Protein 3KP8 (pdb70)

B-factor: mean 19.56, std 5.84, range [10.47, 46.34]

Structure (mmCIF, N/CA/C/O backbone):
data_3KP8
#
_entry.id   3KP8
#
_cell.length_a   57.088
_cell.length_b   57.088
_cell.length_c   57.830
_cell.angle_alpha   90.00
_cell.angle_beta   90.00
_cell.angle_gamma   90.00
#
_symmetry.space_group_name_H-M   'P 42 21 2'
#
loop_
_entity.id
_entity.type
_entity.pdbx_description
1 polymer 'VKORC1/thioredoxin domain protein'
2 water water
#
loop_
_atom_site.group_PDB
_atom_site.id
_atom_site.type_symbol
_atom_site.label_atom_id
_atom_site.label_alt_id
_atom_site.label_comp_id
_atom_site.label_asym_id
_atom_site.label_entity_id
_atom_site.label_seq_id
_atom_site.pdbx_PDB_ins_code
_atom_site.Cartn_x
_atom_site.Cartn_y
_atom_site.Cartn_z
_atom_site.occupancy
_atom_site.B_iso_or_equiv
_atom_site.auth_seq_id
_atom_site.auth_comp_id
_atom_site.auth_asym_id
_atom_site.auth_atom_id
_atom_site.pdbx_PDB_model_num
ATOM 1 N N . SER A 1 1 ? 11.850 10.670 15.812 1.00 26.33 186 SER A N 1
ATOM 2 C CA . SER A 1 1 ? 11.802 11.607 14.655 1.00 25.77 186 SER A CA 1
ATOM 3 C C . SER A 1 1 ? 13.195 12.179 14.327 1.00 25.32 186 SER A C 1
ATOM 4 O O . SER A 1 1 ? 13.864 12.725 15.214 1.00 25.36 186 SER A O 1
ATOM 7 N N . PRO A 1 2 ? 13.645 12.052 13.060 1.00 24.68 187 PRO A N 1
ATOM 8 C CA . PRO A 1 2 ? 14.915 12.678 12.685 1.00 23.75 187 PRO A CA 1
ATOM 9 C C . PRO A 1 2 ? 14.896 14.191 12.856 1.00 22.57 187 PRO A C 1
ATOM 10 O O . PRO A 1 2 ? 15.894 14.758 13.308 1.00 22.45 187 PRO A O 1
ATOM 14 N N . LEU A 1 3 ? 13.782 14.839 12.503 1.00 20.90 188 LEU A N 1
ATOM 15 C CA . LEU A 1 3 ? 13.655 16.281 12.742 1.00 19.97 188 LEU A CA 1
ATOM 16 C C . LEU A 1 3 ? 13.784 16.562 14.233 1.00 18.66 188 LEU A C 1
ATOM 17 O O . LEU A 1 3 ? 14.528 17.447 14.619 1.00 18.42 188 LEU A O 1
ATOM 22 N N . ALA A 1 4 ? 13.068 15.798 15.055 1.00 18.22 189 ALA A N 1
ATOM 23 C CA . ALA A 1 4 ? 13.082 16.029 16.500 1.00 17.15 189 ALA A CA 1
ATOM 24 C C . ALA A 1 4 ? 14.477 15.883 17.103 1.00 16.79 189 ALA A C 1
ATOM 25 O O . ALA A 1 4 ? 14.891 16.723 17.893 1.00 16.75 189 ALA A O 1
ATOM 27 N N . VAL A 1 5 ? 15.196 14.828 16.724 1.00 16.88 190 VAL A N 1
ATOM 28 C CA . VAL A 1 5 ? 16.563 14.599 17.236 1.00 16.76 190 VAL A CA 1
ATOM 29 C C . VAL A 1 5 ? 17.528 15.675 16.743 1.00 16.30 190 VAL A C 1
ATOM 30 O O . VAL A 1 5 ? 18.322 16.212 17.518 1.00 16.80 190 VAL A O 1
ATOM 34 N N . GLY A 1 6 ? 17.450 15.997 15.456 1.00 16.07 191 GLY A N 1
ATOM 35 C CA . GLY A 1 6 ? 18.317 17.028 14.878 1.00 15.50 191 GLY A CA 1
ATOM 36 C C . GLY A 1 6 ? 18.083 18.395 15.495 1.00 14.89 191 GLY A C 1
ATOM 37 O O . GLY A 1 6 ? 19.032 19.102 15.858 1.00 14.72 191 GLY A O 1
ATOM 38 N N . LEU A 1 7 ? 16.811 18.764 15.626 1.00 14.03 192 LEU A N 1
ATOM 39 C CA . LEU A 1 7 ? 16.449 20.032 16.217 1.00 13.47 192 LEU A CA 1
ATOM 40 C C . LEU A 1 7 ? 16.864 20.076 17.689 1.00 13.41 192 LEU A C 1
ATOM 41 O O . LEU A 1 7 ? 17.368 21.098 18.156 1.00 13.32 192 LEU A O 1
ATOM 46 N N . ALA A 1 8 ? 16.626 18.982 18.419 1.00 13.52 193 ALA A N 1
ATOM 47 C CA . ALA A 1 8 ? 16.997 18.942 19.839 1.00 13.06 193 ALA A CA 1
ATOM 48 C C . ALA A 1 8 ? 18.498 19.161 20.035 1.00 13.25 193 ALA A C 1
ATOM 49 O O . ALA A 1 8 ? 18.908 19.976 20.876 1.00 13.83 193 ALA A O 1
ATOM 51 N N . ALA A 1 9 ? 19.312 18.464 19.239 1.00 13.50 194 ALA A N 1
ATOM 52 C CA . ALA A 1 9 ? 20.770 18.669 19.244 1.00 13.34 194 ALA A CA 1
ATOM 53 C C . ALA A 1 9 ? 21.126 20.120 18.947 1.00 13.64 194 ALA A C 1
ATOM 54 O O . ALA A 1 9 ? 21.970 20.705 19.603 1.00 13.93 194 ALA A O 1
ATOM 56 N N . HIS A 1 10 ? 20.469 20.700 17.948 1.00 13.92 195 HIS A N 1
ATOM 57 C CA . HIS A 1 10 ? 20.713 22.089 17.591 1.00 14.42 195 HIS A CA 1
ATOM 58 C C . HIS A 1 10 ? 20.379 23.061 18.722 1.00 14.25 195 HIS A C 1
ATOM 59 O O . HIS A 1 10 ? 21.175 23.940 19.047 1.00 14.07 195 HIS A O 1
ATOM 66 N N . LEU A 1 11 ? 19.212 22.879 19.339 1.00 13.88 196 LEU A N 1
ATOM 67 C CA . LEU A 1 11 ? 18.834 23.680 20.485 1.00 13.70 196 LEU A CA 1
ATOM 68 C C . LEU A 1 11 ? 19.864 23.540 21.613 1.00 13.80 196 LEU A C 1
ATOM 69 O O . LEU A 1 11 ? 20.255 24.540 22.227 1.00 13.94 196 LEU A O 1
ATOM 74 N N . ARG A 1 12 ? 20.325 22.312 21.870 1.00 13.67 197 ARG A N 1
ATOM 75 C CA . ARG A 1 12 ? 21.343 22.101 22.903 1.00 14.43 197 ARG A CA 1
ATOM 76 C C . ARG A 1 12 ? 22.616 22.882 22.575 1.00 15.14 197 ARG A C 1
ATOM 77 O O . ARG A 1 12 ? 23.186 23.565 23.435 1.00 15.75 197 ARG A O 1
ATOM 85 N N . GLN A 1 13 ? 23.037 22.788 21.3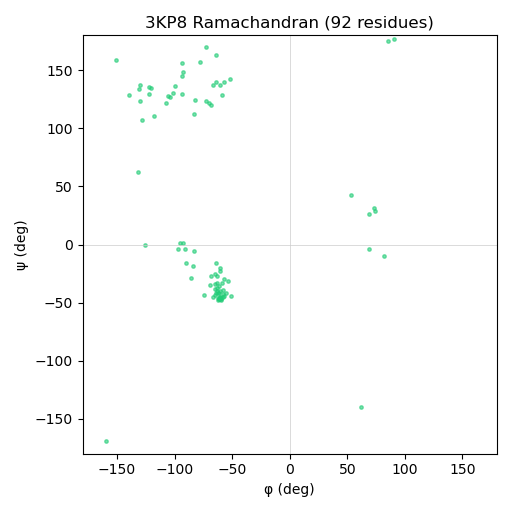17 1.00 15.82 198 GLN A N 1
ATOM 86 C CA . GLN A 1 13 ? 24.289 23.392 20.860 1.00 17.23 198 GLN A CA 1
ATOM 87 C C . GLN A 1 13 ? 24.274 24.920 20.927 1.00 18.04 198 GLN A C 1
ATOM 88 O O . GLN A 1 13 ? 25.309 25.540 21.225 1.00 19.56 198 GLN A O 1
ATOM 94 N N . ILE A 1 14 ? 23.116 25.530 20.689 1.00 18.15 199 ILE A N 1
ATOM 95 C CA . ILE A 1 14 ? 22.986 26.998 20.762 1.00 18.38 199 ILE A CA 1
ATOM 96 C C . ILE A 1 14 ? 22.477 27.514 22.124 1.00 18.98 199 ILE A C 1
ATOM 97 O O . ILE A 1 14 ? 22.320 28.727 22.330 1.00 19.81 199 ILE A O 1
ATOM 102 N N . GLY A 1 15 ? 22.245 26.583 23.047 1.00 18.92 200 GLY A N 1
ATOM 103 C CA . GLY A 1 15 ? 21.687 26.881 24.367 1.00 19.02 200 GLY A CA 1
ATOM 104 C C . GLY A 1 15 ? 20.239 27.339 24.398 1.00 18.94 200 GLY A C 1
ATOM 105 O O . GLY A 1 15 ? 19.837 28.059 25.320 1.00 19.40 200 GLY A O 1
ATOM 106 N N . GLY A 1 16 ? 19.457 26.934 23.395 1.00 18.50 201 GLY A N 1
ATOM 107 C CA . GLY A 1 16 ? 18.023 27.247 23.341 1.00 17.89 201 GLY A CA 1
ATOM 108 C C . GLY A 1 16 ? 17.320 26.481 24.440 1.00 17.74 201 GLY A C 1
ATOM 109 O O . GLY A 1 16 ? 17.351 25.250 24.454 1.00 18.20 201 GLY A O 1
ATOM 110 N N . THR A 1 17 ? 16.673 27.200 25.350 1.00 16.98 202 THR A N 1
ATOM 111 C CA . THR A 1 17 ? 16.255 26.602 26.623 1.00 16.34 202 THR A CA 1
ATOM 112 C C . THR A 1 17 ? 14.754 26.715 26.841 1.00 15.68 202 THR A C 1
ATOM 113 O O . THR A 1 17 ? 14.159 27.768 26.603 1.00 15.57 202 THR A O 1
ATOM 117 N N . MET A 1 18 ? 14.143 25.619 27.291 1.00 14.42 203 MET A N 1
ATOM 118 C CA . MET A 1 18 ? 12.731 25.643 27.657 1.00 14.20 203 MET A CA 1
ATOM 119 C C . MET A 1 18 ? 12.600 25.732 29.175 1.00 14.02 203 MET A C 1
ATOM 120 O O . MET A 1 18 ? 13.247 24.978 29.900 1.00 13.65 203 MET A O 1
ATOM 125 N N . TYR A 1 19 ? 11.784 26.676 29.635 1.00 13.46 204 TYR A N 1
ATOM 126 C CA . TYR A 1 19 ? 11.438 26.826 31.051 1.00 14.07 204 TYR A CA 1
ATOM 127 C C . TYR A 1 19 ? 10.010 26.333 31.239 1.00 14.05 204 TYR A C 1
ATOM 128 O O . TYR A 1 19 ? 9.099 26.758 30.533 1.00 14.54 204 TYR A O 1
ATOM 137 N N . GLY A 1 20 ? 9.793 25.428 32.179 1.00 13.92 205 GLY A N 1
ATOM 138 C CA . GLY A 1 20 ? 8.456 24.869 32.315 1.00 14.95 205 GLY A CA 1
ATOM 139 C C . GLY A 1 20 ? 8.202 24.257 33.671 1.00 15.54 205 GLY A C 1
ATOM 140 O O . GLY A 1 20 ? 8.983 24.448 34.597 1.00 15.69 205 GLY A O 1
ATOM 141 N N . ALA A 1 21 ? 7.094 23.537 33.777 1.00 16.14 206 ALA A N 1
ATOM 142 C CA . ALA A 1 21 ? 6.767 22.787 34.980 1.00 17.00 206 ALA A CA 1
ATOM 143 C C . ALA A 1 21 ? 6.391 21.366 34.593 1.00 17.92 206 ALA A C 1
ATOM 144 O O . ALA A 1 21 ? 5.612 21.160 33.660 1.00 18.23 206 ALA A O 1
ATOM 146 N N . TYR A 1 22 ? 6.931 20.384 35.306 1.00 18.51 207 TYR A N 1
ATOM 147 C CA . TYR A 1 22 ? 6.734 18.993 34.931 1.00 19.74 207 TYR A CA 1
ATOM 148 C C . TYR A 1 22 ? 5.248 18.603 34.865 1.00 19.91 207 TYR A C 1
ATOM 149 O O . TYR A 1 22 ? 4.865 17.764 34.051 1.00 20.45 207 TYR A O 1
ATOM 158 N N . TRP A 1 23 ? 4.428 19.260 35.682 1.00 19.98 208 TRP A N 1
ATOM 159 C CA . TRP A 1 23 ? 2.989 18.967 35.808 1.00 20.23 208 TRP A CA 1
ATOM 160 C C . TRP A 1 23 ? 2.086 19.780 34.874 1.00 21.04 208 TRP A C 1
ATOM 161 O O . TRP A 1 23 ? 0.867 19.580 34.843 1.00 20.99 208 TRP A O 1
ATOM 172 N N . CYS A 1 24 ? 2.671 20.702 34.119 1.00 21.41 209 CYS A N 1
ATOM 173 C CA . CYS A 1 24 ? 1.887 21.618 33.305 1.00 21.83 209 CYS A CA 1
ATOM 174 C C . CYS A 1 24 ? 1.491 20.946 31.981 1.00 21.53 209 CYS A C 1
ATOM 175 O O . CYS A 1 24 ? 2.358 20.446 31.268 1.00 20.81 209 CYS A O 1
ATOM 178 N N . PRO A 1 25 ? 0.177 20.898 31.670 1.00 21.32 210 PRO A N 1
ATOM 179 C CA . PRO A 1 25 ? -0.269 20.211 30.449 1.00 21.62 210 PRO A CA 1
ATOM 180 C C . PRO A 1 25 ? 0.387 20.713 29.171 1.00 21.35 210 PRO A C 1
ATOM 181 O O . PRO A 1 25 ? 0.742 19.894 28.316 1.00 21.77 210 PRO A O 1
ATOM 185 N N . HIS A 1 26 ? 0.547 22.029 29.037 1.00 21.33 211 HIS A N 1
ATOM 186 C CA . HIS A 1 26 ? 1.196 22.586 27.851 1.00 21.52 211 HIS A CA 1
ATOM 187 C C . HIS A 1 26 ? 2.652 22.177 27.760 1.00 20.46 211 HIS A C 1
ATOM 188 O O . HIS A 1 26 ? 3.161 21.916 26.672 1.00 19.50 211 HIS A O 1
ATOM 195 N N . CYS A 1 27 ? 3.329 22.136 28.908 1.00 19.33 212 CYS A N 1
ATOM 196 C CA . CYS A 1 27 ? 4.717 21.681 28.933 1.00 18.86 212 CYS A CA 1
ATOM 197 C C . CYS A 1 27 ? 4.812 20.217 28.515 1.00 18.01 212 CYS A C 1
ATOM 198 O O . CYS A 1 27 ? 5.709 19.834 27.770 1.00 16.84 212 CYS A O 1
ATOM 201 N N . GLN A 1 28 ? 3.877 19.401 28.993 1.00 17.44 213 GLN A N 1
ATOM 202 C CA . GLN A 1 28 ? 3.818 18.004 28.587 1.00 17.62 213 GLN A CA 1
ATOM 203 C C . GLN A 1 28 ? 3.553 17.876 27.080 1.00 17.32 213 GLN A C 1
ATOM 204 O O . GLN A 1 28 ? 4.180 17.061 26.408 1.00 17.16 213 GLN A O 1
ATOM 210 N N . ASP A 1 29 ? 2.651 18.708 26.558 1.00 17.03 214 ASP A N 1
ATOM 211 C CA . ASP A 1 29 ? 2.361 18.715 25.121 1.00 17.19 214 ASP A CA 1
ATOM 212 C C . ASP A 1 29 ? 3.602 19.071 24.321 1.00 16.36 214 ASP A C 1
ATOM 213 O O . ASP A 1 29 ? 3.882 18.449 23.290 1.00 16.64 214 ASP A O 1
ATOM 218 N N . GLN A 1 30 ? 4.345 20.059 24.815 1.00 15.46 215 GLN A N 1
ATOM 219 C CA . GLN A 1 30 ? 5.573 20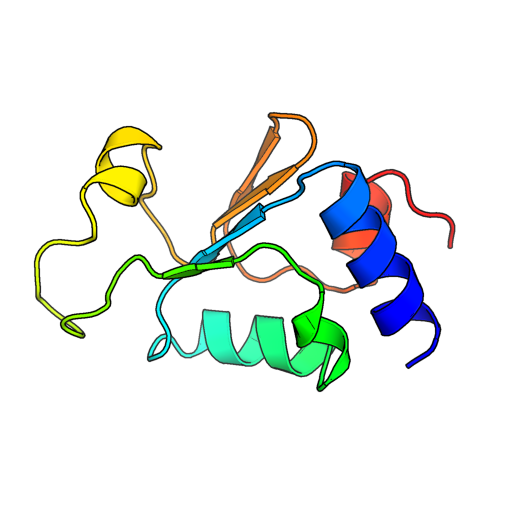.507 24.166 1.00 14.89 215 GLN A CA 1
ATOM 220 C C . GLN A 1 30 ? 6.600 19.387 24.095 1.00 15.05 215 GLN A C 1
ATOM 221 O O . GLN A 1 30 ? 7.199 19.152 23.039 1.00 15.06 215 GLN A O 1
ATOM 227 N N . LYS A 1 31 ? 6.801 18.698 25.220 1.00 14.81 216 LYS A N 1
ATOM 228 C CA . LYS A 1 31 ? 7.759 17.595 25.273 1.00 15.55 216 LYS A CA 1
ATOM 229 C C . LYS A 1 31 ? 7.327 16.469 24.347 1.00 15.57 216 LYS A C 1
ATOM 230 O O . LYS A 1 31 ? 8.156 15.858 23.679 1.00 15.84 216 LYS A O 1
ATOM 236 N N . GLU A 1 32 ? 6.020 16.224 24.278 1.00 16.01 217 GLU A N 1
ATOM 237 C CA . GLU A 1 32 ? 5.487 15.147 23.448 1.00 16.93 217 GLU A CA 1
ATOM 238 C C . GLU A 1 32 ? 5.738 15.324 21.948 1.00 16.50 217 GLU A C 1
ATOM 239 O O . GLU A 1 32 ? 5.834 14.332 21.216 1.00 16.52 217 GLU A O 1
ATOM 245 N N . LEU A 1 33 ? 5.876 16.565 21.492 1.00 15.76 218 LEU A N 1
ATOM 246 C CA . LEU A 1 33 ? 6.214 16.811 20.077 1.00 15.71 218 LEU A CA 1
ATOM 247 C C . LEU A 1 33 ? 7.588 16.246 19.743 1.00 15.67 218 LEU A C 1
ATOM 248 O O . LEU A 1 33 ? 7.837 15.789 18.611 1.00 15.99 218 LEU A O 1
ATOM 253 N N . PHE A 1 34 ? 8.480 16.280 20.731 1.00 15.19 219 PHE A N 1
ATOM 254 C CA . PHE A 1 34 ? 9.841 15.778 20.560 1.00 15.04 219 PHE A CA 1
ATOM 255 C C . PHE A 1 34 ? 9.902 14.292 20.827 1.00 15.66 219 PHE A C 1
ATOM 256 O O . PHE A 1 34 ? 10.740 13.599 20.253 1.00 16.30 219 PHE A O 1
ATOM 264 N N . GLY A 1 35 ? 9.009 13.805 21.689 1.00 16.01 220 GLY A N 1
ATOM 265 C CA . GLY A 1 35 ? 9.090 12.434 22.178 1.00 16.65 220 GLY A CA 1
ATOM 266 C C . GLY A 1 35 ? 10.385 12.234 22.936 1.00 16.91 220 GLY A C 1
ATOM 267 O O . GLY A 1 35 ? 10.834 13.121 23.665 1.00 17.35 220 GLY A O 1
ATOM 268 N N . ALA A 1 36 ? 11.008 11.073 22.744 1.00 17.38 221 ALA A N 1
ATOM 269 C CA . ALA A 1 36 ? 12.263 10.766 23.425 1.00 17.37 221 ALA A CA 1
ATOM 270 C C . ALA A 1 36 ? 13.385 11.745 23.083 1.00 16.85 221 ALA A C 1
ATOM 271 O O . ALA A 1 36 ? 14.326 11.902 23.861 1.00 17.13 221 ALA A O 1
ATOM 273 N N . ALA A 1 37 ? 13.273 12.416 21.933 1.00 16.37 222 ALA A N 1
ATOM 274 C CA . ALA A 1 37 ? 14.287 13.373 21.499 1.00 15.60 222 ALA A CA 1
ATOM 275 C C . ALA A 1 37 ? 14.379 14.555 22.449 1.00 15.16 222 ALA A C 1
ATOM 276 O O . ALA A 1 37 ? 15.374 15.284 22.439 1.00 15.48 222 ALA A O 1
ATOM 278 N N . PHE A 1 38 ? 13.364 14.731 23.295 1.00 14.46 223 PHE A N 1
ATOM 279 C CA . PHE A 1 38 ? 13.391 15.843 24.241 1.00 14.41 223 PHE A CA 1
ATOM 280 C C . PHE A 1 38 ? 14.582 15.761 25.200 1.00 14.49 223 PHE A C 1
ATOM 281 O O . PHE A 1 38 ? 14.986 16.752 25.785 1.00 14.33 223 PHE A O 1
ATOM 289 N N . ASP A 1 39 ? 15.154 14.570 25.335 1.00 14.52 224 ASP A N 1
ATOM 290 C CA . ASP A 1 39 ? 16.269 14.366 26.249 1.00 14.81 224 ASP A CA 1
ATOM 291 C C . ASP A 1 39 ? 17.417 15.343 26.003 1.00 13.95 224 ASP A C 1
ATOM 292 O O . ASP A 1 39 ? 18.088 15.725 26.952 1.00 14.44 224 ASP A O 1
ATOM 297 N N . GLN A 1 40 ? 17.632 15.774 24.753 1.00 12.96 225 GLN A N 1
ATOM 298 C CA . GLN A 1 40 ? 18.723 16.715 24.471 1.00 12.56 225 GLN A CA 1
ATOM 299 C C . GLN A 1 40 ? 18.357 18.179 24.722 1.00 12.09 225 GLN A C 1
ATOM 300 O O . GLN A 1 40 ? 19.241 19.026 24.823 1.00 11.90 225 GLN A O 1
ATOM 306 N N . VAL A 1 41 ? 17.060 18.488 24.785 1.00 12.66 226 VAL A N 1
ATOM 307 C CA . VAL A 1 41 ? 16.627 19.885 24.872 1.00 12.63 226 VAL A CA 1
ATOM 308 C C . VAL A 1 41 ? 16.940 20.444 26.265 1.00 12.59 226 VAL A C 1
ATOM 309 O O . VAL A 1 41 ? 16.487 19.887 27.257 1.00 12.83 226 VAL A O 1
ATOM 313 N N . PRO A 1 42 ? 17.705 21.552 26.345 1.00 13.12 227 PRO A N 1
ATOM 314 C CA . PRO A 1 42 ? 17.933 22.179 27.651 1.00 13.38 227 PRO A CA 1
ATOM 315 C C . PRO A 1 42 ? 16.611 22.587 28.296 1.00 13.13 227 PRO A C 1
ATOM 316 O O . PRO A 1 42 ? 15.765 23.249 27.667 1.00 13.92 227 PRO A O 1
ATOM 320 N N . TYR A 1 43 ? 16.432 22.171 29.542 1.00 12.77 228 TYR A N 1
ATOM 321 C CA . TYR A 1 43 ? 15.166 22.345 30.230 1.00 12.51 228 TYR A CA 1
ATOM 322 C C . TYR A 1 43 ? 15.382 22.749 31.684 1.00 12.60 228 TYR A C 1
ATOM 323 O O . TYR A 1 43 ? 16.126 22.089 32.419 1.00 13.02 228 TYR A O 1
ATOM 332 N N . VAL A 1 44 ? 14.705 23.828 32.082 1.00 12.37 229 VAL A N 1
ATOM 333 C CA . VAL A 1 44 ? 14.720 24.326 33.460 1.00 12.12 229 VAL A CA 1
ATOM 334 C C . VAL A 1 44 ? 13.371 24.023 34.108 1.00 11.94 229 VAL A C 1
ATOM 335 O O . VAL A 1 44 ? 12.309 24.442 33.603 1.00 12.14 229 VAL A O 1
ATOM 339 N N . GLU A 1 45 ? 13.408 23.282 35.212 1.00 12.08 230 GLU A N 1
ATOM 340 C CA . GLU A 1 45 ? 12.204 22.982 35.981 1.00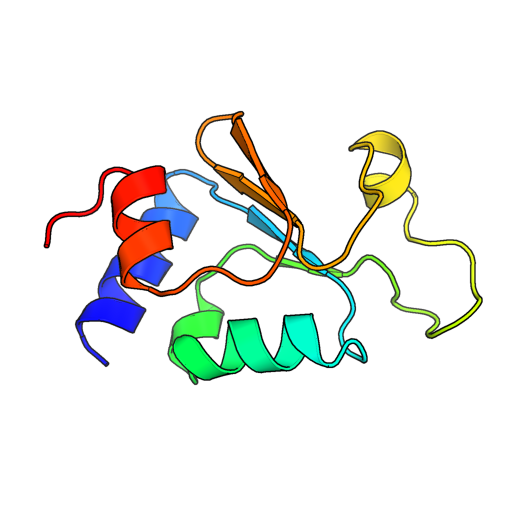 12.28 230 GLU A CA 1
ATOM 341 C C . GLU A 1 45 ? 11.878 24.142 36.926 1.00 13.20 230 GLU A C 1
ATOM 342 O O . GLU A 1 45 ? 12.612 24.394 37.890 1.00 14.08 230 GLU A O 1
ATOM 348 N N . CYS A 1 46 ? 10.771 24.825 36.646 1.00 13.30 231 CYS A N 1
ATOM 349 C CA . CYS A 1 46 ? 10.398 26.007 37.408 1.00 13.96 231 CYS A CA 1
ATOM 350 C C . CYS A 1 46 ? 9.534 25.673 38.608 1.00 14.56 231 CYS A C 1
ATOM 351 O O . CYS A 1 46 ? 9.369 26.504 39.496 1.00 14.86 231 CYS A O 1
ATOM 354 N N . SER A 1 47 ? 8.963 24.474 38.631 1.00 15.10 232 SER A N 1
ATOM 355 C CA . SER A 1 47 ? 8.033 24.126 39.707 1.00 15.93 232 SER A CA 1
ATOM 356 C C . SER A 1 47 ? 8.352 22.759 40.330 1.00 16.73 232 SER A C 1
ATOM 357 O O . SER A 1 47 ? 7.526 21.832 40.275 1.00 16.64 232 SER A O 1
ATOM 360 N N . PRO A 1 48 ? 9.547 22.631 40.935 1.00 17.41 233 PRO A N 1
ATOM 361 C CA . PRO A 1 48 ? 9.897 21.327 41.510 1.00 18.29 233 PRO A CA 1
ATOM 362 C C . PRO A 1 48 ? 8.972 20.950 42.665 1.00 19.07 233 PRO A C 1
ATOM 363 O O . PRO A 1 48 ? 8.772 19.761 42.942 1.00 19.64 233 PRO A O 1
ATOM 367 N N . ASN A 1 49 ? 8.396 21.960 43.314 1.00 19.52 234 ASN A N 1
ATOM 368 C CA . ASN A 1 49 ? 7.487 21.722 44.436 1.00 20.29 234 ASN A CA 1
ATOM 369 C C . ASN A 1 49 ? 6.001 21.644 44.068 1.00 20.85 234 ASN A C 1
ATOM 370 O O . ASN A 1 49 ? 5.150 21.451 44.943 1.00 21.44 234 ASN A O 1
ATOM 375 N N . GLY A 1 50 ? 5.689 21.767 42.780 1.00 20.55 235 GLY A N 1
ATOM 376 C CA . GLY A 1 50 ? 4.329 21.542 42.299 1.00 21.36 235 GLY A CA 1
ATOM 377 C C . GLY A 1 50 ? 3.435 22.765 42.277 1.00 21.20 235 GLY A C 1
ATOM 378 O O . GLY A 1 50 ? 3.854 23.847 42.720 1.00 21.57 235 GLY A O 1
ATOM 379 N N . PRO A 1 51 ? 2.196 22.605 41.774 1.00 21.41 236 PRO A N 1
ATOM 380 C CA . PRO A 1 51 ? 1.227 23.675 41.585 1.00 22.02 236 PRO A CA 1
ATOM 381 C C . PRO A 1 51 ? 1.010 24.498 42.847 1.00 22.64 236 PRO A C 1
ATOM 382 O O . PRO A 1 51 ? 1.038 23.955 43.952 1.00 22.70 236 PRO A O 1
ATOM 386 N N . GLY A 1 52 ? 0.839 25.805 42.664 1.00 23.41 237 GLY A N 1
ATOM 387 C CA . GLY A 1 52 ? 0.556 26.724 43.761 1.00 23.46 237 GLY A CA 1
ATOM 388 C C . GLY A 1 52 ? 1.738 27.220 44.579 1.00 23.38 237 GLY A C 1
ATOM 389 O O . GL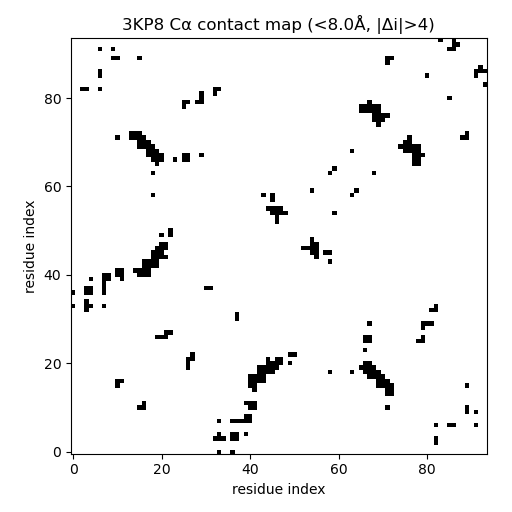Y A 1 52 ? 1.573 28.130 45.395 1.00 24.34 237 GLY A O 1
ATOM 390 N N . THR A 1 53 ? 2.922 26.633 44.378 1.00 22.21 238 THR A N 1
ATOM 391 C CA . THR A 1 53 ? 4.100 26.956 45.194 1.00 20.49 238 THR A CA 1
ATOM 392 C C . THR A 1 53 ? 4.894 28.041 44.482 1.00 18.76 238 THR A C 1
ATOM 393 O O . THR A 1 53 ? 4.769 28.183 43.267 1.00 18.74 238 THR A O 1
ATOM 397 N N . PRO A 1 54 ? 5.708 28.825 45.229 1.00 17.43 239 PRO A N 1
ATOM 398 C CA . PRO A 1 54 ? 6.554 29.788 44.525 1.00 16.10 239 PRO A CA 1
ATOM 399 C C . PRO A 1 54 ? 7.510 29.071 43.573 1.00 15.42 239 PRO A C 1
ATOM 400 O O . PRO A 1 54 ? 8.094 28.029 43.920 1.00 15.41 239 PRO A O 1
ATOM 404 N N . GLN A 1 55 ? 7.665 29.615 42.372 1.00 15.01 240 GLN A N 1
ATOM 405 C CA . GLN A 1 55 ? 8.505 28.952 41.388 1.00 14.86 240 GLN A CA 1
ATOM 406 C C . GLN A 1 55 ? 9.986 29.091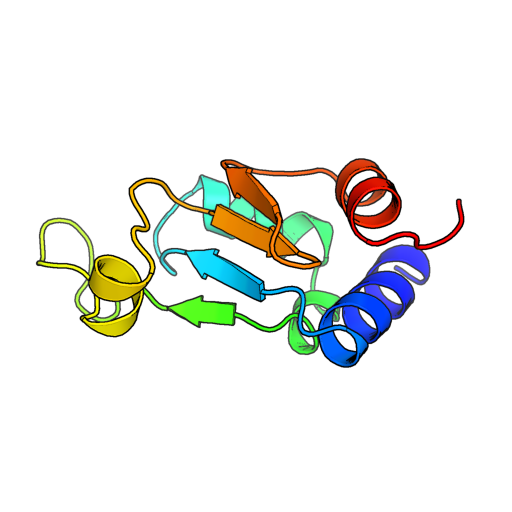 41.740 1.00 15.44 240 GLN A C 1
ATOM 407 O O . GLN A 1 55 ? 10.363 29.849 42.643 1.00 15.54 240 GLN A O 1
ATOM 413 N N . ALA A 1 56 ? 10.814 28.343 41.011 1.00 15.49 241 ALA A N 1
ATOM 414 C CA . ALA A 1 56 ? 12.247 28.313 41.232 1.00 16.22 241 ALA A CA 1
ATOM 415 C C . ALA A 1 56 ? 12.853 29.710 41.125 1.00 16.59 241 ALA A C 1
ATOM 416 O O . ALA A 1 56 ? 12.460 30.495 40.263 1.00 16.10 241 ALA A O 1
ATOM 418 N N . GLN A 1 57 ? 13.800 30.016 42.008 1.00 17.54 242 GLN A N 1
ATOM 419 C CA . GLN A 1 57 ? 14.483 31.313 41.972 1.00 18.94 242 GLN A CA 1
ATOM 420 C C . GLN A 1 57 ? 15.025 31.644 40.580 1.00 18.85 242 GLN A C 1
ATOM 421 O O . GLN A 1 57 ? 14.851 32.766 40.105 1.00 18.95 242 GLN A O 1
ATOM 427 N N . GLU A 1 58 ? 15.655 30.669 39.914 1.00 19.21 243 GLU A N 1
ATOM 428 C CA . GLU A 1 58 ? 16.199 30.906 38.569 1.00 19.61 243 GLU A CA 1
ATOM 429 C C . GLU A 1 58 ? 15.135 31.344 37.567 1.00 18.67 243 GLU A C 1
ATOM 430 O O . GLU A 1 58 ? 15.428 32.117 36.648 1.00 18.18 243 GLU A O 1
ATOM 436 N N . CYS A 1 59 ? 13.910 30.833 37.728 1.00 18.00 244 CYS A N 1
ATOM 437 C CA . CYS A 1 59 ? 12.808 31.198 36.836 1.00 17.27 244 CYS A CA 1
ATOM 438 C C . CYS A 1 59 ? 12.292 32.605 37.114 1.00 17.66 244 CYS A C 1
ATOM 439 O O . CYS A 1 59 ? 12.043 33.373 36.181 1.00 17.72 244 CYS A O 1
ATOM 442 N N . THR A 1 60 ? 12.136 32.938 38.393 1.00 17.83 245 THR A N 1
ATOM 443 C CA . THR A 1 60 ? 11.776 34.308 38.779 1.00 18.26 245 THR A CA 1
ATOM 444 C C . THR A 1 60 ? 12.810 35.314 38.266 1.00 19.55 245 THR A C 1
ATOM 445 O O . THR A 1 60 ? 12.452 36.377 37.725 1.00 20.04 245 THR A O 1
ATOM 449 N N . GLU A 1 61 ? 14.086 34.979 38.441 1.00 20.91 246 GLU A N 1
ATOM 450 C CA . GLU A 1 61 ? 15.181 35.858 38.009 1.00 22.69 246 GLU A CA 1
ATOM 451 C C . GLU A 1 61 ? 15.315 35.992 36.484 1.00 22.84 246 GLU A C 1
ATOM 452 O O . GLU A 1 61 ? 15.781 37.026 35.988 1.00 23.81 246 GLU A O 1
ATOM 458 N N . ALA A 1 62 ? 14.877 34.968 35.752 1.00 22.51 247 ALA A N 1
ATOM 459 C CA . ALA A 1 62 ? 14.803 35.000 34.289 1.00 22.21 247 ALA A CA 1
ATOM 460 C C . ALA A 1 62 ? 13.520 35.680 33.800 1.00 22.11 247 ALA A C 1
ATOM 461 O O . ALA A 1 62 ? 13.336 35.895 32.596 1.00 22.58 247 ALA A O 1
ATOM 463 N N . GLY A 1 63 ? 12.638 36.025 34.736 1.00 21.33 248 GLY A N 1
ATOM 464 C CA . GLY A 1 63 ? 11.390 36.704 34.408 1.00 21.09 248 GLY A CA 1
ATOM 465 C C . GLY A 1 63 ? 10.341 35.825 33.768 1.00 20.71 248 GLY A C 1
ATOM 466 O O . GLY A 1 63 ? 9.501 36.307 33.002 1.00 21.27 248 GLY A O 1
ATOM 467 N N . ILE A 1 64 ? 10.375 34.530 34.089 1.00 20.06 249 ILE A N 1
ATOM 468 C CA . ILE A 1 64 ? 9.394 33.584 33.559 1.00 19.14 249 ILE A CA 1
ATOM 469 C C . ILE A 1 64 ? 8.026 33.848 34.173 1.00 19.64 249 ILE A C 1
ATOM 470 O O . ILE A 1 64 ? 7.847 33.821 35.403 1.00 19.06 249 ILE A O 1
ATOM 475 N N . THR A 1 65 ? 7.055 34.118 33.312 1.00 20.15 250 THR A N 1
ATOM 476 C CA . THR A 1 65 ? 5.704 34.389 33.781 1.00 20.83 250 THR A CA 1
ATOM 477 C C . THR A 1 65 ? 4.658 33.490 33.117 1.00 21.04 250 THR A C 1
ATOM 478 O O . THR A 1 65 ? 3.472 33.605 33.410 1.00 22.08 250 THR A O 1
ATOM 482 N N . SER A 1 66 ? 5.094 32.601 32.222 1.00 20.89 251 SER A N 1
ATOM 483 C CA . SER A 1 66 ? 4.223 31.519 31.731 1.00 20.95 251 SER A CA 1
ATOM 484 C C . SER A 1 66 ? 5.002 30.263 31.316 1.00 20.29 251 SER A C 1
ATOM 485 O O . SER A 1 66 ? 6.207 30.332 31.076 1.00 19.76 251 SER A O 1
ATOM 488 N N . TYR A 1 67 ? 4.306 29.128 31.290 1.00 19.28 252 TYR A N 1
ATOM 489 C CA . TYR A 1 67 ? 4.911 27.834 30.954 1.00 19.02 252 TYR A CA 1
ATOM 490 C C . TYR A 1 67 ? 4.232 27.208 29.726 1.00 19.02 252 TYR A C 1
ATOM 491 O O . TYR A 1 67 ? 3.000 27.195 29.641 1.00 20.33 252 TYR A O 1
ATOM 500 N N . PRO A 1 68 ? 5.024 26.680 28.780 1.00 18.66 253 PRO A N 1
ATOM 501 C CA . PRO A 1 68 ? 6.479 26.786 28.737 1.00 18.41 253 PRO A CA 1
ATOM 502 C C . PRO A 1 68 ? 6.900 28.163 28.226 1.00 17.98 253 PRO A C 1
ATOM 503 O O . PRO A 1 68 ? 6.109 28.843 27.561 1.00 18.64 253 PRO A O 1
ATOM 507 N N . THR A 1 69 ? 8.110 28.580 28.564 1.00 17.88 254 THR A N 1
ATOM 508 C CA . THR A 1 69 ? 8.739 29.719 27.914 1.00 17.53 254 THR A CA 1
ATOM 509 C C . THR A 1 69 ? 10.052 29.245 27.328 1.00 17.42 254 THR A C 1
ATOM 510 O O . THR A 1 69 ? 10.852 28.605 28.013 1.00 17.32 254 THR A O 1
ATOM 514 N N . TRP A 1 70 ? 10.258 29.552 26.053 1.00 16.31 255 TRP A N 1
ATOM 515 C CA . TRP A 1 70 ? 11.518 29.285 25.391 1.00 16.65 255 TRP A CA 1
ATOM 516 C C . TRP A 1 70 ? 12.346 30.551 25.340 1.00 17.25 255 TRP A C 1
ATOM 517 O O . TRP A 1 70 ? 11.815 31.630 25.049 1.00 18.22 255 TRP A O 1
ATOM 528 N N . ILE A 1 71 ? 13.633 30.419 25.629 1.00 17.93 256 ILE A N 1
ATOM 529 C CA . ILE A 1 71 ? 14.595 31.473 25.339 1.00 18.88 256 ILE A CA 1
ATOM 530 C C . ILE A 1 71 ? 15.617 30.924 24.354 1.00 19.50 256 ILE A C 1
ATOM 531 O O . ILE A 1 71 ? 16.399 30.026 24.681 1.00 19.20 256 ILE A O 1
ATOM 536 N N . ILE A 1 72 ? 15.563 31.444 23.131 1.00 20.79 257 ILE A N 1
ATOM 537 C CA . ILE A 1 72 ? 16.374 30.945 22.018 1.00 21.74 257 ILE A CA 1
ATOM 538 C C . ILE A 1 72 ? 17.064 32.135 21.368 1.00 23.59 257 ILE A C 1
ATOM 539 O O . ILE A 1 72 ? 16.396 33.072 20.933 1.00 24.12 257 ILE A O 1
ATOM 544 N N . ASN A 1 73 ? 18.390 32.081 21.297 1.00 25.67 258 ASN A N 1
ATOM 545 C CA . ASN A 1 73 ? 19.191 33.204 20.795 1.00 27.78 258 ASN A CA 1
ATOM 546 C C . ASN A 1 73 ? 18.847 34.508 21.531 1.00 28.75 258 ASN A C 1
ATOM 547 O O . ASN A 1 73 ? 18.704 35.569 20.915 1.00 30.12 258 ASN A O 1
ATOM 552 N N . GLY A 1 74 ?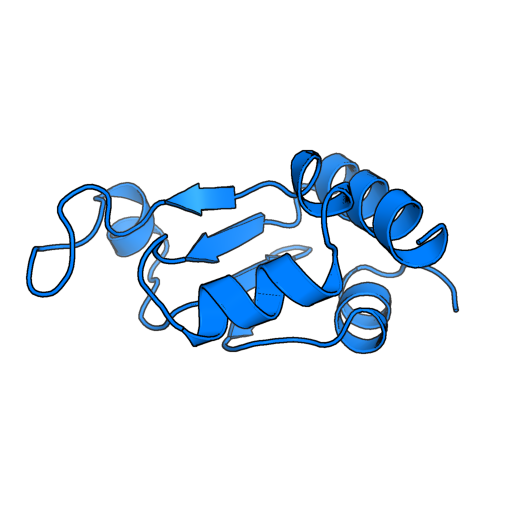 18.699 34.416 22.851 1.00 29.36 259 GLY A N 1
ATOM 553 C CA . GLY A 1 74 ? 18.305 35.559 23.677 1.00 29.67 259 GLY A CA 1
ATOM 554 C C . GLY A 1 74 ? 16.877 36.062 23.503 1.00 29.79 259 GLY A C 1
ATOM 555 O O . GLY A 1 74 ? 16.456 36.975 24.220 1.00 30.40 259 GLY A O 1
ATOM 556 N N . ARG A 1 75 ? 16.138 35.470 22.560 1.00 29.56 260 ARG A N 1
ATOM 557 C CA . ARG A 1 75 ? 14.751 35.854 22.242 1.00 29.11 260 ARG A CA 1
ATOM 558 C C . ARG A 1 75 ? 13.757 35.001 23.016 1.00 27.91 260 ARG A C 1
ATOM 559 O O . ARG A 1 75 ? 13.977 33.808 23.210 1.00 27.17 260 ARG A O 1
ATOM 567 N N . THR A 1 76 ? 12.645 35.610 23.414 1.00 26.67 261 THR A N 1
ATOM 568 C CA . THR A 1 76 ? 11.651 34.945 24.254 1.00 25.59 261 THR A CA 1
ATOM 569 C C . THR A 1 76 ? 10.414 34.524 23.467 1.00 24.64 261 THR A C 1
ATOM 570 O O . THR A 1 76 ? 9.805 35.331 22.757 1.00 24.45 261 THR A O 1
ATOM 574 N N . TYR A 1 77 ? 10.072 33.242 23.588 1.00 23.11 262 TYR A N 1
ATOM 575 C CA . TYR A 1 77 ? 8.923 32.649 22.919 1.00 22.40 262 TYR A CA 1
ATOM 576 C C . TYR A 1 77 ? 8.075 31.927 23.941 1.00 22.25 262 TYR A C 1
ATOM 577 O O . TYR A 1 77 ? 8.449 30.852 24.407 1.00 22.46 262 TYR A O 1
ATOM 586 N N . THR A 1 78 ? 6.923 32.491 24.272 1.00 21.96 263 THR A N 1
ATOM 587 C CA . THR A 1 78 ? 6.061 31.879 25.277 1.00 21.80 263 THR A CA 1
ATOM 588 C C . THR A 1 78 ? 5.022 30.942 24.665 1.00 21.21 263 THR A C 1
ATOM 589 O O . THR A 1 78 ? 4.554 31.160 23.533 1.00 21.55 263 THR A O 1
ATOM 593 N N . GLY A 1 79 ? 4.672 29.901 25.419 1.00 20.48 264 GLY A N 1
ATOM 594 C CA . GLY A 1 79 ? 3.703 28.890 24.999 1.00 19.95 264 GLY A CA 1
ATOM 595 C C . GLY A 1 79 ? 4.305 27.762 24.167 1.00 19.44 264 GLY A C 1
ATOM 596 O O . GLY A 1 79 ? 5.491 27.797 23.814 1.00 19.89 264 GLY A O 1
ATOM 597 N N . VAL A 1 80 ? 3.475 26.770 23.860 1.00 19.00 265 VAL A N 1
ATOM 598 C CA . VAL A 1 80 ? 3.879 25.610 23.065 1.00 18.79 265 VAL A CA 1
ATOM 599 C C . VAL A 1 80 ? 4.260 26.063 21.663 1.00 18.31 265 VAL A C 1
ATOM 600 O O . VAL A 1 80 ? 3.582 26.919 21.081 1.00 19.50 265 VAL A O 1
ATOM 604 N N . ARG A 1 81 ? 5.325 25.482 21.114 1.00 17.45 266 ARG A N 1
ATOM 605 C CA . ARG A 1 81 ? 5.7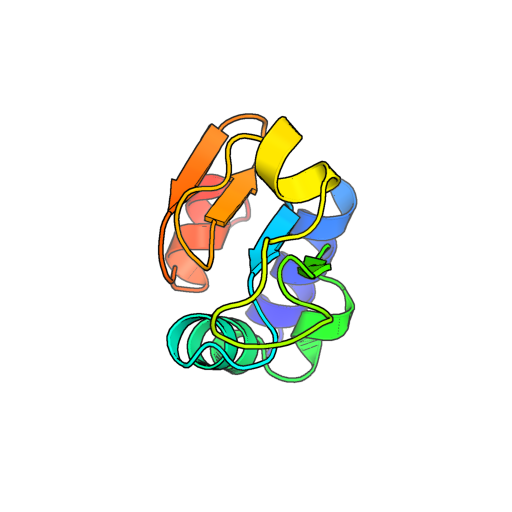24 25.764 19.739 1.00 16.56 266 ARG A CA 1
ATOM 606 C C . ARG A 1 81 ? 5.933 24.455 18.996 1.00 15.72 266 ARG A C 1
ATOM 607 O O . ARG A 1 81 ? 6.527 23.524 19.536 1.00 14.81 266 ARG A O 1
ATOM 615 N N . SER A 1 82 ? 5.444 24.385 17.758 1.00 14.85 267 SER A N 1
ATOM 616 C CA . SER A 1 82 ? 5.639 23.195 16.939 1.00 14.35 267 SER A CA 1
ATOM 617 C C . SER A 1 82 ? 7.126 23.003 16.656 1.00 14.04 267 SER A C 1
ATOM 618 O O . SER A 1 82 ? 7.935 23.940 16.837 1.00 14.15 267 SER A O 1
ATOM 621 N N . LEU A 1 83 ? 7.498 21.802 16.226 1.00 13.43 268 LEU A N 1
ATOM 622 C CA . LEU A 1 83 ? 8.887 21.567 15.819 1.00 13.81 268 LEU A CA 1
ATOM 623 C C . LEU A 1 83 ? 9.269 22.521 14.692 1.00 13.86 268 LEU A C 1
ATOM 624 O O . LEU A 1 83 ? 10.380 23.052 14.679 1.00 13.59 268 LEU A O 1
ATOM 629 N N . GLU A 1 84 ? 8.339 22.764 13.770 1.00 14.15 269 GLU A N 1
ATOM 630 C CA . GLU A 1 84 ? 8.607 23.702 12.683 1.00 14.51 269 GLU A CA 1
ATOM 631 C C . GLU A 1 84 ? 8.899 25.112 13.196 1.00 14.36 269 GLU A C 1
ATOM 632 O O . GLU A 1 84 ? 9.859 25.765 12.744 1.00 14.90 269 GLU A O 1
ATOM 638 N N . ALA A 1 85 ? 8.089 25.569 14.148 1.00 13.79 270 ALA A N 1
ATOM 639 C CA . ALA A 1 85 ? 8.244 26.892 14.742 1.00 13.82 270 ALA A CA 1
ATOM 640 C C . ALA A 1 85 ? 9.584 27.012 15.478 1.00 13.51 270 ALA A C 1
ATOM 641 O O . ALA A 1 85 ? 10.251 28.043 15.400 1.00 13.96 270 ALA A O 1
ATOM 643 N N . LEU A 1 86 ? 9.971 25.950 16.184 1.00 13.14 271 LEU A N 1
ATOM 644 C CA . LEU A 1 86 ? 11.245 25.933 16.912 1.00 12.68 271 LEU A CA 1
ATOM 645 C C . LEU A 1 86 ? 12.451 25.896 15.970 1.00 13.25 271 LEU A C 1
ATOM 646 O O . LEU A 1 86 ? 13.500 26.467 16.275 1.00 13.50 271 LEU A O 1
ATOM 651 N N . ALA A 1 87 ? 12.300 25.203 14.846 1.00 13.50 272 ALA A N 1
ATOM 652 C CA . ALA A 1 87 ? 13.323 25.204 13.801 1.00 13.97 272 ALA A CA 1
ATOM 653 C C . ALA A 1 87 ? 13.511 26.624 13.256 1.00 14.75 272 ALA A C 1
ATOM 654 O O . ALA A 1 87 ? 14.634 27.104 13.148 1.00 15.22 272 ALA A O 1
ATOM 656 N N . VAL A 1 88 ? 12.411 27.304 12.941 1.00 15.25 273 VAL A N 1
ATOM 657 C CA . VAL A 1 88 ? 12.485 28.688 12.451 1.00 15.55 273 VAL A CA 1
ATOM 658 C C . VAL A 1 88 ? 13.137 29.622 13.480 1.00 16.15 273 VAL A C 1
ATOM 659 O O . VAL A 1 88 ? 14.026 30.406 13.138 1.00 16.88 273 VAL A O 1
ATOM 663 N N . ALA A 1 89 ? 12.720 29.517 14.742 1.00 16.42 274 ALA A N 1
ATOM 664 C CA . ALA A 1 89 ? 13.264 30.357 15.815 1.00 17.17 274 ALA A CA 1
ATOM 665 C C . ALA A 1 89 ? 14.764 30.148 16.021 1.00 17.75 274 ALA A C 1
ATOM 666 O O . ALA A 1 89 ? 15.504 31.096 16.332 1.00 18.86 274 ALA A O 1
ATOM 668 N N . SER A 1 90 ? 15.213 28.908 15.850 1.00 18.08 275 SER A N 1
ATOM 669 C CA . SER A 1 90 ? 16.605 28.552 16.124 1.00 18.56 275 SER A CA 1
ATOM 670 C C . SER A 1 90 ? 17.501 28.545 14.884 1.00 19.41 275 SER A C 1
ATOM 671 O O . SER A 1 90 ? 18.716 28.345 14.993 1.00 19.73 275 SER A O 1
ATOM 674 N N . GLY A 1 91 ? 16.912 28.773 13.710 1.00 20.39 276 GLY A N 1
ATOM 675 C CA . GLY A 1 91 ? 17.664 28.741 12.459 1.00 21.43 276 GLY A CA 1
ATOM 676 C C . GLY A 1 91 ? 18.049 27.339 12.014 1.00 22.32 276 GLY A C 1
ATOM 677 O O . GLY A 1 91 ? 19.086 27.143 11.367 1.00 22.96 276 GLY A O 1
ATOM 678 N N . TYR A 1 92 ? 17.208 26.363 12.348 1.00 22.94 277 TYR A N 1
ATOM 679 C CA . TYR A 1 92 ? 17.401 24.986 11.921 1.00 23.69 277 TYR A CA 1
ATOM 680 C C . TYR A 1 92 ? 16.616 24.750 10.624 1.00 25.23 277 TYR A C 1
ATOM 681 O O . TYR A 1 92 ? 15.439 25.086 10.554 1.00 25.04 277 TYR A O 1
ATOM 690 N N . PRO A 1 93 ? 17.272 24.181 9.592 1.00 27.10 278 PRO A N 1
ATOM 691 C CA . PRO A 1 93 ? 16.671 24.029 8.257 1.00 28.91 278 PRO A CA 1
ATOM 692 C C . PRO A 1 93 ? 15.484 23.074 8.147 1.00 30.49 278 PRO A C 1
ATOM 693 O O . PRO A 1 93 ? 15.508 21.980 8.725 1.00 31.19 278 PRO A O 1
ATOM 697 N N . LEU A 1 94 ? 14.472 23.516 7.39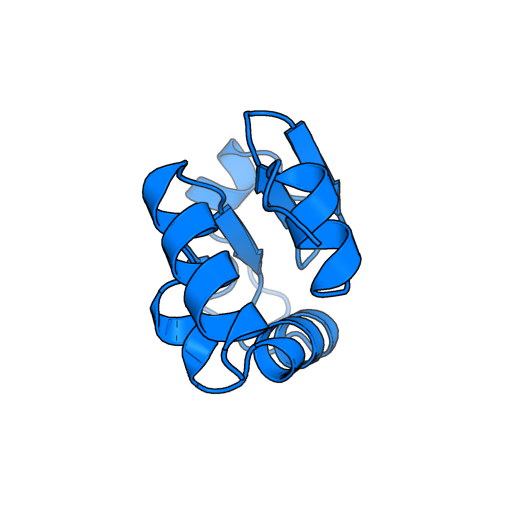4 1.00 32.14 279 LEU A N 1
ATOM 698 C CA . LEU A 1 94 ? 13.325 22.706 6.944 1.00 33.46 279 LEU A CA 1
ATOM 699 C C . LEU A 1 94 ? 12.356 22.397 8.085 1.00 33.91 279 LEU A C 1
ATOM 700 O O . LEU A 1 94 ? 11.921 23.302 8.812 1.00 34.27 279 LEU A O 1
#

Sequence (94 aa):
SPLAVGLAAHLRQIGGTMYGAYWCPHCQDQKELFGAAFDQVPYVECSPNGPGTPQAQECTEAGITSYPTWIINGRTYTGVRSLEALAVASGYPL

Secondary structure (DSSP, 8-state):
-HHHHHHHHHHHHHT-EEEE-TT-HHHHHHHHHHGGGGGGS-EEES-TT-TTSPPPHHHHHTT--SSSEEEETTEEEES---HHHHHHHHT---

Organism: Synechococcus sp. (strain JA-2-3B'a(2-13)) (NCBI:txid321332)

InterPro domains:
  IPR012932 Vitamin K epoxide reductase [PF07884] (22-146)
  IPR012932 Vitamin K epoxide reductase [SM00756] (16-151)
  IPR036249 Thioredoxin-like superfamily [SSF52833] (203-271)
  IPR038354 VKOR domain superfamily [G3DSA:1.20.1440.130] (1-182)
  IPR044698 Vitamin K epoxide reductase-like VKOR/LOT1 [cd12916] (19-150)

Solvent-accessible surface area: 5111 Å² total; per-residue (Å²): 87,126,52,0,75,21,0,0,20,38,0,112,127,63,43,0,23,0,32,0,0,118,80,13,92,105,0,78,68,0,45,128,80,6,41,91,14,24,134,56,8,36,66,28,48,0,3,78,117,5,91,91,55,125,48,19,148,112,0,76,138,46,49,8,134,52,50,0,3,0,43,0,94,73,149,86,30,69,26,56,74,48,19,106,39,0,0,125,19,8,61,59,103,197

Nearest PDB structures (foldseek):
  3kp8-assembly1_A  TM=1.011E+00  e=9.098E-21  Synechococcus sp. JA-2-3B'a(2-13)
  4nv5-assembly1_A  TM=9.967E-01  e=8.871E-19  Synechococcus sp. JA-2-3B'a(2-13)
  4nv5-assembly2_B  TM=9.945E-01  e=9.463E-19  Synechococcus sp. JA-2-3B'a(2-13)
  4nv6-assembly1_A  TM=9.890E-01  e=9.650E-18  Synechococcus sp. JA-2-3B'a(2-13)
  4nv2-assembly1_A  TM=9.916E-01  e=1.449E-16  Synechococcus sp. JA-2-3B'a(2-13)

Foldseek 3Di:
DVLLLVLLQLCLVQVWEKEAAPPDPQQVVQCVLSPVSPVSHHYHHQCPPDPPDHTDPVCVVVVPDAPTWIQEPNDIDDTRDHSVRSCVRNVNDD

Radius of gyration: 12.61 Å; Cα contacts (8 Å, |Δi|>4): 164; chains: 1; bounding box: 25×26×38 Å

CATH classification: 3.40.30.10